Protein AF-A0A094F5Z7-F1 (afdb_monomer)

pLDDT: mean 95.26, std 5.37, range [58.94, 98.44]

Structure (mmCIF, N/CA/C/O backbone):
data_AF-A0A094F5Z7-F1
#
_entry.id   AF-A0A094F5Z7-F1
#
loop_
_atom_site.group_PDB
_atom_site.id
_atom_site.type_symbol
_atom_site.label_atom_id
_atom_site.label_alt_id
_atom_site.label_comp_id
_atom_site.label_asym_id
_atom_site.label_entity_id
_atom_site.label_seq_id
_atom_site.pdbx_PDB_ins_code
_atom_site.Cartn_x
_atom_site.Cartn_y
_atom_site.Cartn_z
_atom_site.occupancy
_atom_site.B_iso_or_equiv
_atom_site.auth_seq_id
_atom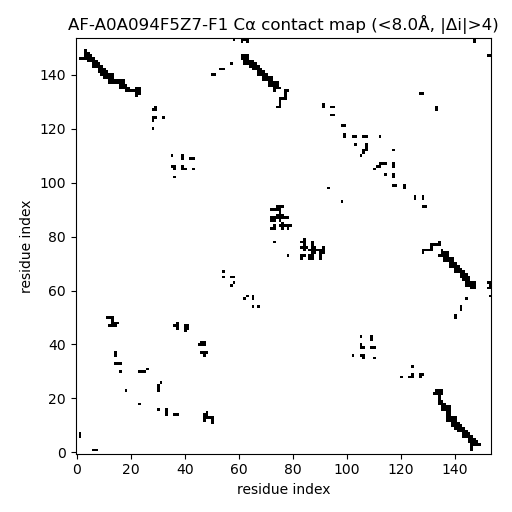_site.auth_comp_id
_atom_site.auth_asym_id
_atom_site.auth_atom_id
_atom_site.pdbx_PDB_model_num
ATOM 1 N N . HIS A 1 1 ? 21.132 -8.063 -14.044 1.00 79.44 1 HIS A N 1
ATOM 2 C CA . HIS A 1 1 ? 20.755 -7.346 -15.283 1.00 79.44 1 HIS A CA 1
ATOM 3 C C . HIS A 1 1 ? 19.938 -8.262 -16.189 1.00 79.44 1 HIS A C 1
ATOM 5 O O . HIS A 1 1 ? 20.247 -9.445 -16.261 1.00 79.44 1 HIS A O 1
ATOM 11 N N . VAL A 1 2 ? 18.910 -7.729 -16.853 1.00 91.62 2 VAL A N 1
ATOM 12 C CA . VAL A 1 2 ? 18.004 -8.458 -17.769 1.00 91.62 2 VAL A CA 1
ATOM 13 C C . VAL A 1 2 ? 18.627 -8.491 -19.164 1.00 91.62 2 VAL A C 1
ATOM 15 O O . VAL A 1 2 ? 19.215 -7.492 -19.575 1.00 91.62 2 VAL A O 1
ATOM 18 N N . LYS A 1 3 ? 18.552 -9.606 -19.895 1.00 94.38 3 LYS A N 1
ATOM 19 C CA . LYS A 1 3 ? 19.070 -9.697 -21.278 1.00 94.38 3 LYS A CA 1
ATOM 20 C C . LYS A 1 3 ? 18.134 -8.968 -22.266 1.00 94.38 3 LYS A C 1
ATOM 22 O O . LYS A 1 3 ? 16.965 -8.803 -21.930 1.00 94.38 3 LYS A O 1
ATOM 27 N N . PRO A 1 4 ? 18.611 -8.509 -23.440 1.00 95.12 4 PRO A N 1
ATOM 28 C CA . PRO A 1 4 ? 17.729 -8.009 -24.505 1.00 95.12 4 PRO A CA 1
ATOM 29 C C . PRO A 1 4 ? 16.589 -8.995 -24.803 1.00 95.12 4 PRO A C 1
ATOM 31 O O . PRO A 1 4 ? 16.808 -10.205 -24.732 1.00 95.12 4 PRO A O 1
ATOM 34 N N . GLY A 1 5 ? 15.380 -8.487 -25.041 1.00 95.38 5 GLY A N 1
ATOM 35 C CA . GLY A 1 5 ? 14.155 -9.286 -25.196 1.00 95.38 5 GLY A CA 1
ATOM 36 C C . GLY A 1 5 ? 13.601 -9.899 -23.897 1.00 95.38 5 GLY A C 1
ATOM 37 O O . GLY A 1 5 ? 12.512 -10.467 -23.897 1.00 95.38 5 GLY A O 1
ATOM 38 N N . GLY A 1 6 ? 14.319 -9.796 -22.773 1.00 96.44 6 GLY A N 1
ATOM 39 C CA . GLY A 1 6 ? 13.905 -10.360 -21.488 1.00 96.44 6 GLY A CA 1
ATOM 40 C C . GLY A 1 6 ? 12.857 -9.515 -20.763 1.00 96.44 6 GLY A C 1
ATOM 41 O O . GLY A 1 6 ? 12.875 -8.288 -20.844 1.00 96.44 6 GLY A O 1
ATOM 42 N N . TRP A 1 7 ? 11.985 -10.177 -20.002 1.00 97.25 7 TRP A N 1
ATOM 43 C CA . TRP A 1 7 ? 10.912 -9.547 -19.231 1.00 97.25 7 TRP A CA 1
ATOM 44 C C . TRP A 1 7 ? 11.276 -9.360 -17.761 1.00 97.25 7 TRP A C 1
ATOM 46 O O . TRP A 1 7 ? 12.041 -10.138 -17.186 1.00 97.25 7 TRP A O 1
ATOM 56 N N . VAL A 1 8 ? 10.678 -8.345 -17.149 1.00 97.31 8 VAL A N 1
ATOM 57 C CA . VAL A 1 8 ? 10.646 -8.157 -15.700 1.00 97.31 8 VAL A CA 1
ATOM 58 C C . VAL A 1 8 ? 9.237 -7.858 -15.232 1.00 97.31 8 VAL A C 1
ATOM 60 O O . VAL A 1 8 ? 8.444 -7.257 -15.956 1.00 97.31 8 VAL A O 1
ATOM 63 N N . GLU A 1 9 ? 8.969 -8.246 -13.992 1.00 97.38 9 GLU A N 1
ATOM 64 C CA . GLU A 1 9 ? 7.740 -7.933 -13.286 1.00 97.38 9 GLU A CA 1
ATOM 65 C C . GLU A 1 9 ? 8.076 -7.418 -11.891 1.00 97.38 9 GLU A C 1
ATOM 67 O O . GLU A 1 9 ? 8.869 -8.028 -11.171 1.00 97.38 9 GLU A O 1
ATOM 72 N N . PHE A 1 10 ? 7.527 -6.257 -11.544 1.00 97.12 10 PHE A N 1
ATOM 73 C CA . PHE A 1 10 ? 7.677 -5.637 -10.233 1.00 97.12 10 PHE A CA 1
ATOM 74 C C . PHE A 1 10 ? 6.282 -5.500 -9.626 1.00 97.12 10 PHE A C 1
ATOM 76 O O . PHE A 1 10 ? 5.333 -5.098 -10.303 1.00 97.12 10 PHE A O 1
ATOM 83 N N . GLN A 1 11 ? 6.165 -5.847 -8.347 1.00 97.56 11 GLN A N 1
ATOM 84 C CA . GLN A 1 11 ? 4.911 -5.844 -7.605 1.00 97.56 11 GLN A CA 1
ATOM 85 C C . GLN A 1 11 ? 5.096 -5.104 -6.286 1.00 97.56 11 GLN A C 1
ATOM 87 O O . GLN A 1 11 ? 6.098 -5.315 -5.601 1.00 97.56 11 GLN A O 1
ATOM 92 N N . GLY A 1 12 ? 4.162 -4.227 -5.928 1.00 95.56 12 GLY A N 1
ATOM 93 C CA . GLY A 1 12 ? 4.303 -3.401 -4.733 1.00 95.56 12 GLY A CA 1
ATOM 94 C C . GLY A 1 12 ? 2.983 -2.824 -4.261 1.00 95.56 12 GLY A C 1
ATOM 95 O O . GLY A 1 12 ? 2.197 -2.308 -5.052 1.00 95.56 12 GLY A O 1
ATOM 96 N N . ILE A 1 13 ? 2.750 -2.910 -2.957 1.00 94.62 13 ILE A N 1
ATOM 97 C CA . ILE A 1 13 ? 1.655 -2.216 -2.282 1.00 94.62 13 ILE A CA 1
ATOM 98 C C . ILE A 1 13 ? 2.185 -0.841 -1.892 1.00 94.62 13 ILE A C 1
ATOM 100 O O . ILE A 1 13 ? 3.263 -0.752 -1.303 1.00 94.62 13 ILE A O 1
ATOM 104 N N . THR A 1 14 ? 1.447 0.221 -2.203 1.00 92.00 14 THR A N 1
ATOM 105 C CA . THR A 1 14 ? 1.732 1.516 -1.579 1.00 92.00 14 THR A CA 1
ATOM 106 C C . THR A 1 14 ? 0.909 1.634 -0.309 1.00 92.00 14 THR A C 1
ATOM 108 O O . THR A 1 14 ? -0.224 1.161 -0.244 1.00 92.00 14 THR A O 1
ATOM 111 N N . ALA A 1 15 ? 1.450 2.311 0.700 1.00 87.44 15 ALA A N 1
ATOM 112 C CA . ALA A 1 15 ? 0.681 2.601 1.902 1.00 87.44 15 ALA A CA 1
ATOM 113 C C . ALA A 1 15 ? -0.456 3.609 1.651 1.00 87.44 15 ALA A C 1
ATOM 115 O O . ALA A 1 15 ? -1.171 3.911 2.590 1.00 87.44 15 ALA A O 1
ATOM 116 N N . LEU A 1 16 ? -0.648 4.140 0.431 1.00 91.06 16 LEU A N 1
ATOM 117 C CA . LEU A 1 16 ? -1.673 5.150 0.160 1.00 91.06 16 LEU A CA 1
ATOM 118 C C . LEU A 1 16 ? -3.072 4.597 0.424 1.00 91.06 16 LEU A C 1
ATOM 120 O O . LEU A 1 16 ? -3.591 3.771 -0.326 1.00 91.06 16 LEU A O 1
ATOM 12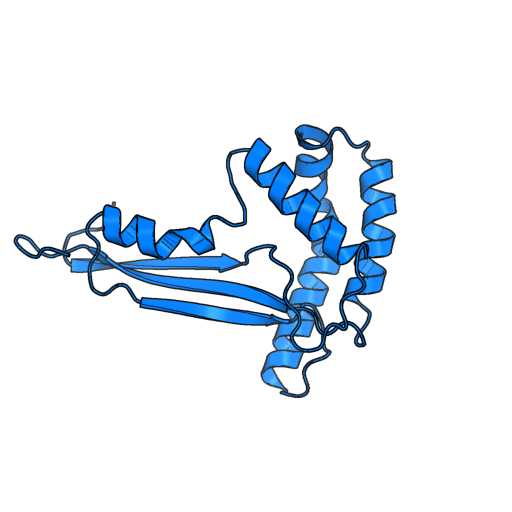4 N N . LEU A 1 17 ? -3.687 5.092 1.490 1.00 93.62 17 LEU A N 1
ATOM 125 C CA . LEU A 1 17 ? -5.001 4.667 1.924 1.00 93.62 17 LEU A CA 1
ATOM 126 C C . LEU A 1 17 ? -6.074 5.179 0.958 1.00 93.62 17 LEU A C 1
ATOM 128 O O . LEU A 1 17 ? -6.255 6.384 0.790 1.00 93.62 17 LEU A O 1
ATOM 132 N N . GLY A 1 18 ? -6.781 4.253 0.318 1.00 94.06 18 GLY A N 1
ATOM 133 C CA . GLY A 1 18 ? -7.915 4.531 -0.554 1.00 94.06 18 GLY A CA 1
ATOM 134 C C . GLY A 1 18 ? -9.241 4.140 0.092 1.00 94.06 18 GLY A C 1
ATOM 135 O O . GLY A 1 18 ? -9.311 3.199 0.881 1.00 94.06 18 GLY A O 1
ATOM 136 N N . SER A 1 19 ? -10.308 4.848 -0.270 1.00 95.56 19 SER A N 1
ATOM 137 C CA . SER A 1 19 ? -11.697 4.518 0.062 1.00 95.56 19 SER A CA 1
ATOM 138 C C . SER A 1 19 ? -12.607 5.078 -1.028 1.00 95.56 19 SER A C 1
ATOM 140 O O . SER A 1 19 ? -12.359 6.172 -1.533 1.00 95.56 19 SER A O 1
ATOM 142 N N . ASP A 1 20 ? -13.639 4.326 -1.414 1.00 95.81 20 ASP A N 1
ATOM 143 C CA . ASP A 1 20 ? -14.569 4.738 -2.479 1.00 95.81 20 ASP A CA 1
ATOM 144 C C . ASP A 1 20 ? -15.834 5.430 -1.943 1.00 95.81 20 ASP A C 1
ATOM 146 O O . ASP A 1 20 ? -16.620 5.969 -2.720 1.00 95.81 20 ASP A O 1
ATOM 150 N N . ASP A 1 21 ? -16.049 5.414 -0.626 1.00 95.62 21 ASP A N 1
ATOM 151 C CA . ASP A 1 21 ? -17.281 5.887 0.013 1.00 95.62 21 ASP A CA 1
ATOM 152 C C . ASP A 1 21 ? -17.054 6.715 1.287 1.00 95.62 21 ASP A C 1
ATOM 154 O O . ASP A 1 21 ? -17.992 6.961 2.045 1.00 95.62 21 ASP A O 1
ATOM 158 N N . ASN A 1 22 ? -15.829 7.215 1.487 1.00 91.62 22 ASN A N 1
ATOM 159 C CA . ASN A 1 22 ? -15.445 8.102 2.594 1.00 91.62 22 ASN A CA 1
ATOM 160 C C . ASN A 1 22 ? -15.712 7.518 3.992 1.00 91.62 22 ASN A C 1
ATOM 162 O O . ASN A 1 22 ? -15.942 8.256 4.949 1.00 91.62 22 ASN A O 1
ATOM 166 N N . THR A 1 23 ? -15.671 6.195 4.117 1.00 96.62 23 THR A N 1
ATOM 167 C CA . THR A 1 23 ? -15.820 5.489 5.397 1.00 96.62 23 THR A CA 1
ATOM 168 C C . THR A 1 23 ? -14.569 5.550 6.273 1.00 96.62 23 THR A C 1
ATOM 170 O O . THR A 1 23 ? -14.642 5.266 7.465 1.00 96.62 23 THR A O 1
ATOM 173 N N . VAL A 1 24 ? -13.424 5.940 5.706 1.00 95.69 24 VAL A N 1
ATOM 174 C CA . VAL A 1 24 ? -12.187 6.185 6.456 1.00 95.69 24 VAL A CA 1
ATOM 175 C C . VAL A 1 24 ? -12.328 7.476 7.272 1.00 95.69 24 VAL A C 1
ATOM 177 O O . VAL A 1 24 ? -12.522 8.544 6.680 1.00 95.69 24 VAL A O 1
ATOM 180 N N . PRO A 1 25 ? -12.217 7.420 8.613 1.00 93.56 25 PRO A N 1
ATOM 181 C CA . PRO A 1 25 ? -12.271 8.615 9.443 1.00 93.56 25 PRO A CA 1
ATOM 182 C C . PRO A 1 25 ? -11.084 9.536 9.157 1.00 93.56 25 PRO A C 1
ATOM 184 O O . PRO A 1 25 ? -9.935 9.103 9.218 1.00 93.56 25 PRO A O 1
ATOM 187 N N . LYS A 1 26 ? -11.360 10.821 8.911 1.00 93.75 26 LYS A N 1
ATOM 188 C CA . LYS A 1 26 ? -10.307 11.836 8.782 1.00 93.75 26 LYS A CA 1
ATOM 189 C C . LYS A 1 26 ? -9.552 11.998 10.098 1.00 93.75 26 LYS A C 1
ATOM 191 O O . LYS A 1 26 ? -10.176 12.179 11.144 1.00 93.75 26 LYS A O 1
ATOM 196 N N . GLY A 1 27 ? -8.228 11.970 10.040 1.00 93.81 27 GLY A N 1
ATOM 197 C CA . GLY A 1 27 ? -7.352 11.941 11.206 1.00 93.81 27 GLY A CA 1
ATOM 198 C C . GLY A 1 27 ? -7.444 10.636 12.001 1.00 93.81 27 GLY A C 1
ATOM 199 O O . GLY A 1 27 ? -6.973 10.598 13.138 1.00 93.81 27 GLY A O 1
ATOM 200 N N . GLY A 1 28 ? -8.055 9.584 11.446 1.00 96.25 28 GLY A N 1
ATOM 201 C CA . GLY A 1 28 ? -8.114 8.259 12.061 1.00 96.25 28 GLY A CA 1
ATOM 202 C C . GLY A 1 28 ? -6.726 7.639 12.228 1.00 96.25 28 GLY A C 1
ATOM 203 O O . GLY A 1 28 ? -5.748 8.059 11.602 1.00 96.25 28 GLY A O 1
ATOM 204 N N . ALA A 1 29 ? -6.624 6.618 13.074 1.00 97.19 29 ALA A N 1
ATOM 205 C CA . ALA A 1 29 ? -5.357 5.946 13.346 1.00 97.19 29 ALA A CA 1
ATOM 206 C C . ALA A 1 29 ? -4.759 5.304 12.082 1.00 97.19 29 ALA A C 1
ATOM 208 O O . ALA A 1 29 ? -3.542 5.301 11.915 1.00 97.19 29 ALA A O 1
ATOM 209 N N . LEU A 1 30 ? -5.590 4.790 11.177 1.00 95.75 30 LEU A N 1
ATOM 210 C CA . LEU A 1 30 ? -5.166 4.164 9.928 1.00 95.75 30 LEU A CA 1
ATOM 211 C C . LEU A 1 30 ? -4.654 5.179 8.891 1.00 95.75 30 LEU A C 1
ATOM 213 O O . LEU A 1 30 ? -3.700 4.890 8.162 1.00 95.75 30 LEU A O 1
ATOM 217 N N . GLU A 1 31 ? -5.252 6.372 8.840 1.00 95.81 31 GLU A N 1
ATOM 218 C CA . GLU A 1 31 ? -4.756 7.477 8.011 1.00 95.81 31 GLU A CA 1
ATOM 219 C C . GLU A 1 31 ? -3.395 7.951 8.535 1.00 95.81 31 GLU A C 1
ATOM 221 O O . GLU A 1 31 ? -2.415 7.947 7.791 1.00 95.81 31 GLU A O 1
ATOM 226 N N . GLN A 1 32 ? -3.282 8.200 9.843 1.00 96.81 32 GLN A N 1
ATOM 227 C CA . GLN A 1 32 ? -2.004 8.543 10.477 1.00 96.81 32 GLN A CA 1
ATOM 228 C C . GLN A 1 32 ? -0.945 7.446 10.279 1.00 96.81 32 GLN A C 1
ATOM 230 O O . GLN A 1 32 ? 0.231 7.735 10.071 1.00 96.81 32 GLN A O 1
ATOM 235 N N . PHE A 1 33 ? -1.340 6.170 10.322 1.00 96.06 33 PHE A N 1
ATOM 236 C CA . PHE A 1 33 ? -0.431 5.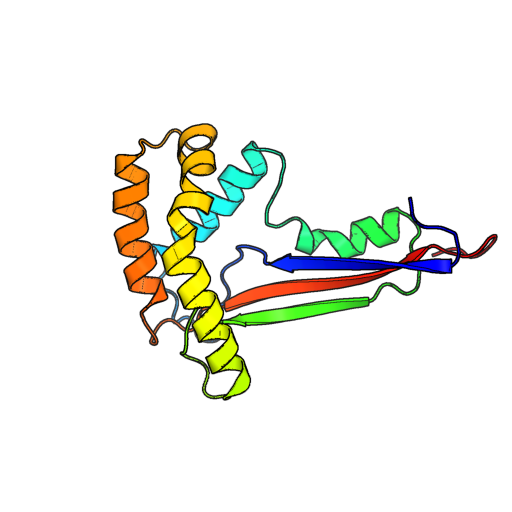039 10.109 1.00 96.06 33 PHE A CA 1
ATOM 237 C C . PHE A 1 33 ? 0.180 5.086 8.707 1.00 96.06 33 PHE A C 1
ATOM 239 O O . PHE A 1 33 ? 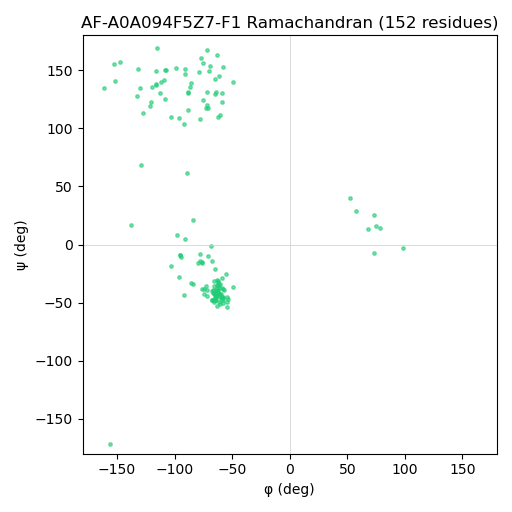1.392 4.937 8.548 1.00 96.06 33 PHE A O 1
ATOM 246 N N . THR A 1 34 ? -0.653 5.363 7.707 1.00 94.81 34 THR A N 1
ATOM 247 C CA . THR A 1 34 ? -0.243 5.556 6.315 1.00 94.81 34 THR A CA 1
ATOM 248 C C . THR A 1 34 ? 0.705 6.743 6.160 1.00 94.81 34 THR A C 1
ATOM 250 O O . THR A 1 34 ? 1.770 6.610 5.554 1.00 94.81 34 THR A O 1
ATOM 253 N N . GLU A 1 35 ? 0.352 7.897 6.724 1.00 95.75 35 GLU A N 1
ATOM 254 C CA . GLU A 1 35 ? 1.169 9.111 6.652 1.00 95.75 35 GLU A CA 1
ATOM 255 C C . GLU A 1 35 ? 2.549 8.895 7.281 1.00 95.75 35 GLU A C 1
ATOM 257 O O . GLU A 1 35 ? 3.577 9.183 6.659 1.00 95.75 35 GLU A O 1
ATOM 262 N N . ASN A 1 36 ? 2.583 8.297 8.472 1.00 96.62 36 ASN A N 1
ATOM 263 C CA . ASN A 1 36 ? 3.817 7.983 9.184 1.00 96.62 36 ASN A CA 1
ATOM 264 C C . ASN A 1 36 ? 4.690 6.991 8.405 1.00 96.62 36 ASN A C 1
ATOM 266 O O . ASN A 1 36 ? 5.911 7.166 8.344 1.00 96.62 36 ASN A O 1
ATOM 270 N N . LEU A 1 37 ? 4.102 5.980 7.756 1.00 95.88 37 LEU A N 1
ATOM 271 C CA . LEU A 1 37 ? 4.842 5.068 6.876 1.00 95.88 37 LEU A CA 1
ATOM 272 C C . LEU A 1 37 ? 5.442 5.791 5.665 1.00 95.88 37 LEU A C 1
ATOM 274 O O . LEU A 1 37 ? 6.603 5.561 5.324 1.00 95.88 37 LEU A O 1
ATOM 278 N N . ILE A 1 38 ? 4.699 6.691 5.023 1.00 95.31 38 ILE A N 1
ATOM 279 C CA . ILE A 1 38 ? 5.195 7.444 3.861 1.00 95.31 38 ILE A CA 1
ATOM 280 C C . ILE A 1 38 ? 6.351 8.360 4.270 1.00 95.31 38 ILE A C 1
ATOM 282 O O . ILE A 1 38 ? 7.402 8.349 3.627 1.00 95.31 38 ILE A O 1
ATOM 286 N N . VAL A 1 39 ? 6.199 9.112 5.360 1.00 96.12 39 VAL A N 1
ATOM 287 C CA . VAL A 1 39 ? 7.253 10.005 5.865 1.00 96.12 39 VAL A CA 1
ATOM 288 C C . VAL A 1 39 ? 8.491 9.210 6.281 1.00 96.12 39 VAL A C 1
ATOM 290 O O . VAL A 1 39 ? 9.591 9.484 5.795 1.00 96.12 39 VAL A O 1
ATOM 293 N N . SER A 1 40 ? 8.329 8.191 7.127 1.00 96.19 40 SER A N 1
ATOM 294 C CA . SER A 1 40 ? 9.463 7.415 7.642 1.00 96.19 40 SER A CA 1
ATOM 295 C C . SER A 1 40 ? 10.188 6.631 6.545 1.00 96.19 40 SER A C 1
ATOM 297 O O . SER A 1 40 ? 11.419 6.621 6.516 1.00 96.19 40 SER A O 1
ATOM 299 N N . SER A 1 41 ? 9.463 6.045 5.588 1.00 95.19 41 SER A N 1
ATOM 300 C CA . SER A 1 41 ? 10.069 5.310 4.469 1.00 95.19 41 SER A CA 1
ATOM 301 C C . SER A 1 41 ? 10.925 6.210 3.570 1.00 95.19 41 SER A C 1
ATOM 303 O O . SER A 1 41 ? 12.016 5.812 3.153 1.00 95.19 41 SER A O 1
ATOM 305 N N . ARG A 1 42 ? 10.501 7.462 3.340 1.00 95.44 42 ARG A N 1
ATOM 306 C CA . ARG A 1 42 ? 11.295 8.462 2.607 1.00 95.44 42 ARG A CA 1
ATOM 307 C C . ARG A 1 42 ? 12.561 8.856 3.361 1.00 95.44 42 ARG A C 1
ATOM 309 O O . ARG A 1 42 ? 13.619 8.940 2.745 1.00 95.44 42 ARG A O 1
ATOM 316 N N . MET A 1 43 ? 12.480 9.046 4.678 1.00 95.88 43 MET A N 1
ATOM 317 C CA . MET A 1 43 ? 13.654 9.345 5.513 1.00 95.88 43 MET A CA 1
ATOM 318 C C . MET A 1 43 ? 14.672 8.197 5.521 1.00 95.88 43 MET A C 1
ATOM 320 O O . MET A 1 43 ? 15.873 8.438 5.598 1.00 95.88 43 MET A O 1
ATOM 324 N N . PHE A 1 44 ? 14.202 6.955 5.385 1.00 92.38 44 PHE A N 1
ATOM 325 C CA . PHE A 1 44 ? 15.050 5.770 5.234 1.00 92.38 44 PHE A CA 1
ATOM 326 C C . PHE A 1 44 ? 15.639 5.589 3.826 1.00 92.38 44 PHE A C 1
ATOM 328 O O . PHE A 1 44 ? 16.485 4.717 3.632 1.00 92.38 44 PHE A O 1
ATOM 335 N N . GLY A 1 45 ? 15.220 6.397 2.847 1.00 93.50 45 GLY A N 1
ATOM 336 C CA . GLY A 1 45 ? 15.669 6.288 1.458 1.00 93.50 45 GLY A CA 1
ATOM 337 C C . GLY A 1 45 ? 15.001 5.161 0.666 1.00 93.50 45 GLY A C 1
ATOM 338 O O . GLY A 1 45 ? 15.472 4.829 -0.419 1.00 93.50 45 GLY A O 1
ATOM 339 N N . THR A 1 46 ? 13.906 4.588 1.173 1.00 92.38 46 THR A N 1
ATOM 340 C CA . THR A 1 46 ? 13.127 3.536 0.498 1.00 92.38 46 THR A CA 1
ATOM 341 C C . THR A 1 46 ? 11.640 3.905 0.472 1.00 92.38 46 THR A C 1
ATOM 343 O O . THR A 1 46 ? 10.859 3.290 1.202 1.00 92.38 46 THR A O 1
ATOM 346 N N . PRO A 1 47 ? 11.226 4.933 -0.292 1.00 94.88 47 PRO A N 1
ATOM 347 C CA . PRO A 1 47 ? 9.852 5.424 -0.260 1.00 94.88 47 PRO A CA 1
ATOM 348 C C . PRO A 1 47 ? 8.846 4.329 -0.633 1.00 94.88 47 PRO A C 1
ATOM 350 O O . PRO A 1 47 ? 8.894 3.757 -1.722 1.00 94.88 47 PRO A O 1
ATOM 353 N N . ILE A 1 48 ? 7.892 4.057 0.257 1.00 94.38 48 ILE A N 1
ATOM 354 C CA . ILE A 1 48 ? 6.873 3.015 0.041 1.00 94.38 48 ILE A CA 1
ATOM 355 C C . ILE A 1 48 ? 5.896 3.360 -1.099 1.00 94.38 48 ILE A C 1
ATOM 357 O O . ILE A 1 48 ? 5.161 2.511 -1.596 1.00 94.38 48 ILE A O 1
ATOM 361 N N . ASP A 1 49 ? 5.889 4.619 -1.529 1.00 94.81 49 ASP A N 1
ATOM 362 C CA . ASP A 1 49 ? 5.085 5.160 -2.619 1.00 94.81 49 ASP A CA 1
ATOM 363 C C . ASP A 1 49 ? 5.852 5.255 -3.956 1.00 94.81 49 ASP A C 1
ATOM 365 O O . ASP A 1 49 ? 5.331 5.778 -4.943 1.00 94.81 49 ASP A O 1
ATOM 369 N N . ASP A 1 50 ? 7.065 4.695 -4.034 1.00 95.94 50 ASP A N 1
ATOM 370 C CA . ASP A 1 50 ? 7.808 4.488 -5.286 1.00 95.94 50 ASP A CA 1
ATOM 371 C C . ASP A 1 50 ? 6.994 3.812 -6.409 1.00 95.94 50 ASP A C 1
ATOM 373 O O . ASP A 1 50 ? 7.161 4.230 -7.561 1.00 95.94 50 ASP A O 1
ATOM 377 N N . PRO A 1 51 ? 6.083 2.842 -6.148 1.00 97.12 51 PRO A N 1
ATOM 378 C CA . PRO A 1 51 ? 5.310 2.201 -7.213 1.00 97.12 51 PRO A CA 1
ATOM 379 C C . PRO A 1 51 ? 4.514 3.148 -8.116 1.00 97.12 51 PRO A C 1
ATOM 381 O O . PRO A 1 51 ? 4.312 2.857 -9.2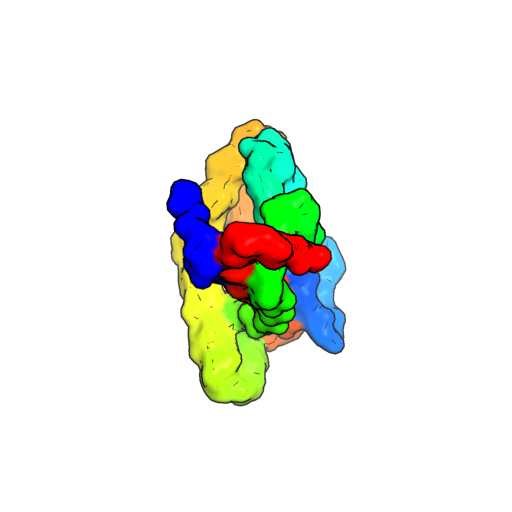95 1.00 97.12 51 PRO A O 1
ATOM 384 N N . ILE A 1 52 ? 4.148 4.328 -7.611 1.00 96.44 52 ILE A N 1
ATOM 385 C CA . ILE A 1 52 ? 3.467 5.383 -8.377 1.00 96.44 52 ILE A CA 1
ATOM 386 C C . ILE A 1 52 ? 4.338 5.880 -9.539 1.00 96.44 52 ILE A C 1
ATOM 388 O O . ILE A 1 52 ? 3.825 6.270 -10.586 1.00 96.44 52 ILE A O 1
ATOM 392 N N . ARG A 1 53 ? 5.664 5.853 -9.366 1.00 96.69 53 ARG A N 1
ATOM 393 C CA . ARG A 1 53 ? 6.657 6.357 -10.325 1.00 96.69 53 ARG A CA 1
ATOM 394 C C . ARG A 1 53 ? 7.216 5.277 -11.243 1.00 96.69 53 ARG A C 1
ATOM 396 O O . ARG A 1 53 ? 7.900 5.612 -12.207 1.00 96.69 53 ARG A O 1
ATOM 403 N N . TRP A 1 54 ? 6.914 4.000 -10.991 1.00 97.31 54 TRP A N 1
ATOM 404 C CA . TRP A 1 54 ? 7.504 2.886 -11.735 1.00 97.31 54 TRP A CA 1
ATOM 405 C C . TRP A 1 54 ? 7.341 3.026 -13.241 1.00 97.31 54 TRP A C 1
ATOM 407 O O . TRP A 1 54 ? 8.327 2.897 -13.953 1.00 97.31 54 TRP A O 1
ATOM 417 N N . LYS A 1 55 ? 6.145 3.352 -13.741 1.00 97.19 55 LYS A N 1
ATOM 418 C CA . LYS A 1 55 ? 5.940 3.467 -15.191 1.00 97.19 55 LYS A CA 1
ATOM 419 C C . LYS A 1 55 ? 6.934 4.441 -15.838 1.00 97.19 55 LYS A C 1
ATOM 421 O O . LYS A 1 55 ? 7.634 4.047 -16.765 1.00 97.19 55 LYS A O 1
ATOM 426 N N . GLY A 1 56 ? 7.065 5.644 -15.274 1.00 97.81 56 GLY A N 1
ATOM 427 C CA . GLY A 1 56 ? 8.014 6.648 -15.758 1.00 97.81 56 GLY A CA 1
ATOM 428 C C . GLY A 1 56 ? 9.462 6.168 -15.670 1.00 97.81 56 GLY A C 1
ATOM 429 O O . GLY A 1 56 ? 10.214 6.290 -16.626 1.00 97.81 56 GLY A O 1
ATOM 430 N N . TRP A 1 57 ? 9.851 5.513 -14.574 1.00 97.25 57 TRP A N 1
ATOM 431 C CA . TRP A 1 57 ? 11.209 4.977 -14.435 1.00 97.25 57 TRP A CA 1
ATOM 432 C C . TRP A 1 57 ? 11.566 3.906 -15.460 1.00 97.25 57 TRP A C 1
ATOM 434 O O . TRP A 1 57 ? 12.733 3.807 -15.848 1.00 97.25 57 TRP A O 1
ATOM 444 N N . PHE A 1 58 ? 10.596 3.081 -15.849 1.00 96.69 58 PHE A N 1
ATOM 445 C CA . PHE A 1 58 ? 10.765 2.064 -16.878 1.00 96.69 58 PHE A CA 1
ATOM 446 C C . PHE A 1 58 ? 10.873 2.695 -18.271 1.00 96.69 58 PHE A C 1
ATOM 448 O O . PHE A 1 58 ? 11.786 2.333 -19.015 1.00 96.69 58 PHE A O 1
ATOM 455 N N . GLU A 1 59 ? 10.018 3.674 -18.579 1.00 96.56 59 GLU A N 1
ATOM 456 C CA . GLU A 1 59 ? 10.067 4.469 -19.817 1.00 96.56 59 GLU A CA 1
ATOM 457 C C . GLU A 1 59 ? 11.426 5.184 -19.953 1.00 96.56 59 GLU A C 1
ATOM 459 O O . GLU A 1 59 ? 12.133 5.005 -20.942 1.00 96.56 59 GLU A O 1
ATOM 464 N N . GLU A 1 60 ? 11.868 5.894 -18.910 1.00 96.81 60 GLU A N 1
ATOM 465 C CA . GLU A 1 60 ? 13.164 6.595 -18.854 1.00 96.81 60 GLU A CA 1
ATOM 466 C C . GLU A 1 60 ? 14.373 5.669 -19.058 1.00 96.81 60 GLU A C 1
ATOM 468 O O . GLU A 1 60 ? 15.429 6.098 -19.523 1.00 96.81 60 GLU A O 1
ATOM 473 N N . ARG A 1 61 ? 14.242 4.392 -18.686 1.00 94.25 61 ARG A N 1
ATOM 474 C CA . ARG A 1 61 ? 15.299 3.376 -18.825 1.00 94.25 61 ARG A CA 1
ATOM 475 C C . ARG A 1 61 ? 15.227 2.622 -20.153 1.00 94.25 61 ARG A C 1
ATOM 477 O O . ARG A 1 61 ? 16.015 1.696 -20.356 1.00 94.25 61 ARG A O 1
ATOM 484 N N . GLY A 1 62 ? 14.315 3.014 -21.040 1.00 95.25 62 GLY A N 1
ATOM 485 C CA . GLY A 1 62 ? 14.164 2.455 -22.376 1.00 95.25 62 GLY A CA 1
ATOM 486 C C . GLY A 1 62 ? 13.553 1.058 -22.394 1.00 95.25 62 GLY A C 1
ATOM 487 O O . GLY A 1 62 ? 13.835 0.299 -23.315 1.00 95.25 62 GLY A O 1
ATOM 488 N N . PHE A 1 63 ? 12.772 0.676 -21.379 1.00 96.44 63 PHE A N 1
ATOM 489 C CA . PHE A 1 63 ? 11.968 -0.543 -21.473 1.00 96.44 63 PHE A CA 1
ATOM 490 C C . PHE A 1 63 ? 10.820 -0.352 -22.473 1.00 96.44 63 PHE A C 1
ATOM 492 O O . PHE A 1 63 ? 10.286 0.743 -22.619 1.00 96.44 63 PHE A O 1
ATOM 499 N N . VAL A 1 64 ? 10.426 -1.445 -23.121 1.00 96.31 64 VAL A N 1
ATOM 500 C CA . VAL A 1 64 ? 9.323 -1.521 -24.089 1.00 96.31 64 VAL A CA 1
ATOM 501 C C . VAL A 1 64 ? 8.211 -2.426 -23.555 1.00 96.31 64 VAL A C 1
ATOM 503 O O . VAL A 1 64 ? 8.387 -3.110 -22.541 1.00 96.31 64 VAL A O 1
ATOM 506 N N . ASP A 1 65 ? 7.053 -2.419 -24.220 1.00 96.62 65 ASP A N 1
ATOM 507 C CA . ASP A 1 65 ? 5.870 -3.212 -23.847 1.00 96.62 65 ASP A CA 1
ATOM 508 C C . ASP A 1 65 ? 5.452 -3.030 -22.374 1.00 96.62 65 ASP A C 1
ATOM 510 O O . ASP A 1 65 ? 5.098 -3.979 -21.669 1.00 96.62 65 ASP A O 1
ATOM 514 N N . ILE A 1 66 ? 5.533 -1.788 -21.885 1.00 97.94 66 ILE A N 1
ATOM 515 C CA . ILE A 1 66 ? 5.265 -1.457 -20.486 1.00 97.94 66 ILE A CA 1
ATOM 516 C C . ILE A 1 66 ? 3.761 -1.536 -20.219 1.00 97.94 66 ILE A C 1
ATOM 518 O O . ILE A 1 66 ? 2.971 -0.744 -20.735 1.00 97.94 66 ILE A O 1
ATOM 522 N N . ASN A 1 67 ? 3.370 -2.444 -19.331 1.00 98.19 67 ASN A N 1
ATOM 523 C CA . ASN A 1 67 ? 2.004 -2.572 -18.845 1.00 98.19 67 ASN A CA 1
ATOM 524 C C . ASN A 1 67 ? 1.985 -2.413 -17.321 1.00 98.19 67 ASN A C 1
ATOM 526 O O . ASN A 1 67 ? 2.575 -3.216 -16.600 1.00 98.19 67 ASN A O 1
ATOM 530 N N . LEU A 1 68 ? 1.271 -1.394 -16.839 1.00 98.19 68 LEU A N 1
ATOM 531 C CA . LEU A 1 68 ? 1.023 -1.161 -15.420 1.00 98.19 68 LEU A CA 1
ATOM 532 C C . LEU A 1 68 ? -0.439 -1.477 -15.094 1.00 98.19 68 LEU A C 1
ATOM 534 O O . LEU A 1 68 ? -1.353 -0.902 -15.682 1.00 98.19 68 LEU A O 1
ATOM 538 N N . LYS A 1 69 ? -0.652 -2.353 -14.114 1.00 98.12 69 LYS A N 1
ATOM 539 C CA . LYS A 1 69 ? -1.962 -2.658 -13.534 1.00 98.12 69 LYS A CA 1
ATOM 540 C C . LYS A 1 69 ? -1.970 -2.253 -12.068 1.00 98.12 69 LYS A C 1
ATOM 542 O O . LYS A 1 69 ? -1.006 -2.503 -11.352 1.00 98.12 69 LYS A O 1
ATOM 547 N N . ILE A 1 70 ? -3.066 -1.644 -11.631 1.00 97.56 70 ILE A N 1
ATOM 548 C CA . ILE A 1 70 ? -3.276 -1.254 -10.237 1.00 97.56 70 ILE A CA 1
ATOM 549 C C . ILE A 1 70 ? -4.529 -1.969 -9.745 1.00 97.56 70 ILE A C 1
ATOM 551 O O . ILE A 1 70 ? -5.603 -1.829 -10.331 1.00 97.56 70 ILE A O 1
ATOM 555 N N . PHE A 1 71 ? -4.386 -2.744 -8.679 1.00 96.75 71 PHE A N 1
ATOM 556 C CA . PHE A 1 71 ? -5.471 -3.471 -8.033 1.00 96.75 71 PHE A CA 1
ATOM 557 C C . PHE A 1 71 ? -5.798 -2.827 -6.689 1.00 96.75 71 PHE A C 1
ATOM 559 O O . PHE A 1 71 ? -4.918 -2.286 -6.028 1.00 96.75 71 PHE A O 1
ATOM 566 N N . LYS A 1 72 ? -7.056 -2.910 -6.255 1.00 96.88 72 LYS A N 1
ATOM 567 C CA . LYS A 1 72 ? -7.448 -2.517 -4.898 1.00 96.88 72 LYS A CA 1
ATOM 568 C C . LYS A 1 72 ? -7.298 -3.724 -3.983 1.00 96.88 72 LYS A C 1
ATOM 570 O O . LYS A 1 72 ? -8.011 -4.703 -4.180 1.00 96.88 72 LYS A O 1
ATOM 575 N N . LEU A 1 73 ? -6.396 -3.663 -3.011 1.00 97.38 73 LEU A N 1
ATOM 576 C CA . LEU A 1 73 ? -6.246 -4.672 -1.965 1.00 97.38 73 LEU A CA 1
ATOM 577 C C . LEU A 1 73 ? -7.024 -4.217 -0.719 1.00 97.38 73 LEU A C 1
ATOM 579 O O . LEU A 1 73 ? -6.612 -3.250 -0.084 1.00 97.38 73 LEU A O 1
ATOM 583 N N . PRO A 1 74 ? -8.158 -4.847 -0.372 1.00 97.94 74 PRO A N 1
ATOM 584 C CA . PRO A 1 74 ? -8.923 -4.493 0.819 1.00 97.94 74 PRO A CA 1
ATOM 585 C C . PRO A 1 74 ? -8.105 -4.778 2.073 1.00 97.94 74 PRO A C 1
ATOM 587 O O . PRO A 1 74 ? -7.440 -5.806 2.142 1.00 97.94 74 PRO A O 1
ATOM 590 N N . ILE A 1 75 ? -8.213 -3.921 3.084 1.00 97.19 75 ILE A N 1
ATOM 591 C CA . ILE A 1 75 ? -7.503 -4.135 4.355 1.00 97.19 75 ILE A CA 1
ATOM 592 C C . ILE A 1 75 ? -8.207 -5.142 5.277 1.00 97.19 75 ILE A C 1
ATOM 594 O O . ILE A 1 75 ? -7.634 -5.584 6.268 1.00 97.19 75 ILE A O 1
ATOM 598 N N . ASN A 1 76 ? -9.486 -5.436 5.002 1.00 98.12 76 ASN A N 1
ATOM 599 C CA . ASN A 1 76 ? -10.319 -6.334 5.795 1.00 98.12 76 ASN A CA 1
ATOM 600 C C . ASN A 1 76 ? -11.472 -6.938 4.970 1.00 98.12 76 ASN A C 1
ATOM 602 O O . ASN A 1 76 ? -11.556 -6.797 3.751 1.00 98.12 76 ASN A O 1
ATOM 606 N N . THR A 1 77 ? -12.383 -7.639 5.646 1.00 98.19 77 THR A N 1
ATOM 607 C CA . THR A 1 77 ? -13.479 -8.421 5.045 1.00 98.19 77 THR A CA 1
ATOM 608 C C . THR A 1 77 ? -14.745 -7.615 4.696 1.00 98.19 77 THR A C 1
ATOM 610 O O . THR A 1 77 ? -15.841 -8.188 4.588 1.00 98.19 77 THR A O 1
ATOM 613 N N . TRP A 1 78 ? -14.642 -6.293 4.538 1.00 98.12 78 TRP A N 1
ATOM 614 C CA . TRP A 1 78 ? -15.744 -5.432 4.092 1.00 98.12 78 TRP A CA 1
ATOM 615 C C . TRP A 1 78 ? -16.301 -5.758 2.688 1.00 98.12 78 TRP A C 1
ATOM 617 O O . TRP A 1 78 ? -17.519 -5.636 2.513 1.00 98.12 78 TRP A O 1
ATOM 627 N N . PRO A 1 79 ? -15.515 -6.223 1.686 1.00 97.94 79 PRO A N 1
ATOM 628 C CA . PRO A 1 79 ? -16.052 -6.450 0.348 1.00 97.94 79 PRO A CA 1
ATOM 629 C C . PRO A 1 79 ? -17.162 -7.505 0.316 1.00 97.94 79 PRO A C 1
ATOM 631 O O . PRO A 1 79 ? -17.123 -8.518 1.021 1.00 97.94 79 PRO A O 1
ATOM 634 N N . LYS A 1 80 ? -18.151 -7.300 -0.562 1.00 96.62 80 LYS A N 1
ATOM 635 C CA . LYS A 1 80 ? -19.214 -8.290 -0.808 1.00 96.62 80 LYS A CA 1
ATOM 636 C C . LYS A 1 80 ? -18.728 -9.456 -1.664 1.00 96.62 80 LYS A C 1
ATOM 638 O O . LYS A 1 80 ? -19.118 -10.590 -1.392 1.00 96.62 80 LYS A O 1
ATOM 643 N N . ASP A 1 81 ? -17.886 -9.169 -2.657 1.00 97.88 81 ASP A N 1
ATOM 644 C CA . ASP A 1 81 ? -17.290 -10.178 -3.530 1.00 97.88 81 ASP A CA 1
ATOM 645 C C . ASP A 1 81 ? -16.481 -11.200 -2.718 1.00 97.88 81 ASP A C 1
ATOM 647 O O . ASP A 1 81 ? -15.659 -10.838 -1.871 1.00 97.88 81 ASP A O 1
ATOM 651 N N . THR A 1 82 ? -16.725 -12.487 -2.970 1.00 97.75 82 THR A N 1
ATOM 652 C CA . THR A 1 82 ? -16.141 -13.587 -2.193 1.00 97.75 82 THR A CA 1
ATOM 653 C C . THR A 1 82 ? -14.622 -13.616 -2.304 1.00 97.75 82 THR A C 1
ATOM 655 O O . THR A 1 82 ? -13.945 -13.826 -1.299 1.00 97.75 82 THR A O 1
ATOM 658 N N . ARG A 1 83 ? -14.070 -13.373 -3.498 1.00 97.44 83 ARG A N 1
ATOM 659 C CA . ARG A 1 83 ? -12.620 -13.378 -3.710 1.00 97.44 83 ARG A CA 1
ATOM 660 C C . ARG A 1 83 ? -11.976 -12.203 -2.979 1.00 97.44 83 ARG A C 1
ATOM 662 O O . ARG A 1 83 ? -11.017 -12.407 -2.240 1.00 97.44 83 ARG A O 1
ATOM 669 N N . MET A 1 84 ? -12.521 -11.000 -3.132 1.00 97.94 84 MET A N 1
ATOM 670 C CA . MET A 1 84 ? -12.008 -9.799 -2.466 1.00 97.94 84 MET A CA 1
ATOM 671 C C . MET A 1 84 ? -12.101 -9.898 -0.944 1.00 97.94 84 MET A C 1
ATOM 673 O O . MET A 1 84 ? -11.203 -9.441 -0.244 1.00 97.94 84 MET A O 1
ATOM 677 N N . LYS A 1 85 ? -13.144 -10.547 -0.421 1.00 98.19 85 LYS A N 1
ATOM 678 C CA . LYS A 1 85 ? -13.286 -10.808 1.013 1.00 98.19 85 LYS A CA 1
ATOM 679 C C . LYS A 1 85 ? -12.197 -11.735 1.553 1.00 98.19 85 LYS A C 1
ATOM 681 O O . LYS A 1 85 ? -11.692 -11.481 2.640 1.00 98.19 85 LYS A O 1
ATOM 686 N N . VAL A 1 86 ? -11.830 -12.784 0.810 1.00 98.31 86 VAL A N 1
ATOM 687 C CA . VAL A 1 86 ? -10.722 -13.681 1.187 1.00 98.31 86 VAL A CA 1
ATOM 688 C C . VAL A 1 86 ? -9.391 -12.932 1.167 1.00 98.31 86 VAL A C 1
ATOM 690 O O . VAL A 1 86 ? -8.639 -13.022 2.132 1.00 98.31 86 VAL A O 1
ATOM 693 N N . LEU A 1 87 ? -9.133 -12.138 0.121 1.00 97.94 87 LEU A N 1
ATOM 694 C CA . LEU A 1 87 ? -7.930 -11.302 0.049 1.00 97.94 87 LEU A CA 1
ATOM 695 C C . LEU A 1 87 ? -7.853 -10.325 1.227 1.00 97.94 87 LEU A C 1
ATOM 697 O O . LEU A 1 87 ? -6.818 -10.231 1.874 1.00 97.94 87 LEU A O 1
ATOM 701 N N . GLY A 1 88 ? -8.964 -9.666 1.553 1.00 98.06 88 GLY A N 1
ATOM 702 C CA . GLY A 1 88 ? -9.035 -8.771 2.701 1.00 98.06 88 GLY A CA 1
ATOM 703 C C . GLY A 1 88 ? -8.868 -9.479 4.045 1.00 98.06 88 GLY A C 1
ATOM 704 O O . GLY A 1 88 ? -8.309 -8.899 4.966 1.00 98.06 88 GLY A O 1
ATOM 705 N N . ALA A 1 89 ? -9.300 -10.736 4.180 1.00 98.38 89 ALA A N 1
ATOM 706 C CA . ALA A 1 89 ? -9.033 -11.524 5.385 1.00 98.38 89 ALA A CA 1
ATOM 707 C C . ALA A 1 89 ? -7.533 -11.811 5.554 1.00 98.38 89 ALA A C 1
ATOM 709 O O . ALA A 1 89 ? -7.014 -11.705 6.663 1.00 98.38 89 ALA A O 1
ATOM 710 N N . TRP A 1 90 ? -6.840 -12.152 4.463 1.00 97.94 90 TRP A N 1
ATOM 711 C CA . TRP A 1 90 ? -5.393 -12.370 4.488 1.00 97.94 90 TRP A CA 1
ATOM 712 C C . TRP A 1 90 ? -4.620 -11.088 4.768 1.00 97.94 90 TRP A C 1
ATOM 714 O O . TRP A 1 90 ? -3.698 -11.118 5.577 1.00 97.94 90 TRP A O 1
ATOM 724 N N . GLU A 1 91 ? -5.019 -9.965 4.171 1.00 96.81 91 GLU A N 1
ATOM 725 C CA . GLU A 1 91 ? -4.367 -8.686 4.453 1.00 96.81 91 GLU A CA 1
ATOM 726 C C . GLU A 1 91 ? -4.619 -8.226 5.892 1.00 96.81 91 GLU A C 1
ATOM 728 O O . GLU A 1 91 ? -3.702 -7.767 6.568 1.00 96.81 91 GLU A O 1
ATOM 733 N N . MET A 1 92 ? -5.830 -8.430 6.416 1.00 97.81 92 MET A N 1
ATOM 734 C CA . MET A 1 92 ? -6.125 -8.153 7.821 1.00 97.81 92 MET A CA 1
ATOM 735 C C . MET A 1 92 ? -5.208 -8.957 8.748 1.00 97.81 92 MET A C 1
ATOM 737 O O . MET A 1 92 ? -4.650 -8.400 9.688 1.00 97.81 92 MET A O 1
ATOM 741 N N . GLU A 1 93 ? -5.017 -10.252 8.485 1.00 97.75 93 GLU A N 1
ATOM 742 C CA . GLU A 1 93 ? -4.111 -11.092 9.276 1.00 97.75 93 GLU A CA 1
ATOM 743 C C . GLU A 1 93 ? -2.648 -10.641 9.148 1.00 97.75 93 GLU A C 1
ATOM 745 O O . GLU A 1 93 ? -1.950 -10.520 10.158 1.00 97.75 93 GLU A O 1
ATOM 750 N N . ASN A 1 94 ? -2.200 -10.320 7.929 1.00 95.44 94 ASN A N 1
ATOM 751 C CA . ASN A 1 94 ? -0.874 -9.759 7.663 1.00 95.44 94 ASN A CA 1
ATOM 752 C C . ASN A 1 94 ? -0.633 -8.492 8.498 1.00 95.44 94 ASN A C 1
ATOM 754 O O . ASN A 1 94 ? 0.392 -8.356 9.166 1.00 95.44 94 ASN A O 1
ATOM 758 N N . LEU A 1 95 ? -1.617 -7.594 8.546 1.00 95.12 95 LEU A N 1
ATOM 759 C CA . LEU A 1 95 ? -1.523 -6.366 9.323 1.00 95.12 95 LEU A CA 1
ATOM 760 C C . LEU A 1 95 ? -1.505 -6.615 10.821 1.00 95.12 95 LEU A C 1
ATOM 762 O O . LEU A 1 95 ? -0.668 -6.060 11.531 1.00 95.12 95 LEU A O 1
ATOM 766 N N . LEU A 1 96 ? -2.423 -7.435 11.321 1.00 95.81 96 LEU A N 1
ATOM 767 C CA . LEU A 1 96 ? -2.562 -7.662 12.756 1.00 95.81 96 LEU A CA 1
ATOM 768 C C . LEU A 1 96 ? -1.345 -8.371 13.356 1.00 95.81 96 LEU A C 1
ATOM 770 O O . LEU A 1 96 ? -0.968 -8.045 14.486 1.00 95.81 96 LEU A O 1
ATOM 774 N N . SER A 1 97 ? -0.736 -9.287 12.601 1.00 94.25 97 SER A N 1
ATOM 775 C CA . SER A 1 97 ? 0.460 -10.031 13.009 1.00 94.25 97 SER A CA 1
ATOM 776 C C . SER A 1 97 ? 1.768 -9.285 12.716 1.00 94.25 97 SER A C 1
ATOM 778 O O . SER A 1 97 ? 2.717 -9.396 13.489 1.00 94.25 97 SER A O 1
ATOM 780 N N . GLY A 1 98 ? 1.824 -8.502 11.634 1.00 92.62 98 GLY A N 1
ATOM 781 C CA . GLY A 1 98 ? 3.062 -7.913 11.121 1.00 92.62 98 GLY A CA 1
ATOM 782 C C . GLY A 1 98 ? 3.284 -6.433 11.430 1.00 92.62 98 GLY A C 1
ATOM 783 O O . GLY A 1 98 ? 4.426 -5.979 11.347 1.00 92.62 98 GLY A O 1
ATOM 784 N N . MET A 1 99 ? 2.250 -5.657 11.789 1.00 92.19 99 MET A N 1
ATOM 785 C CA . MET A 1 99 ? 2.373 -4.188 11.851 1.00 92.19 99 MET A CA 1
ATOM 786 C C . MET A 1 99 ? 3.462 -3.690 12.791 1.00 92.19 99 MET A C 1
ATOM 788 O O . MET A 1 99 ? 4.164 -2.748 12.451 1.00 92.19 99 MET A O 1
ATOM 792 N N . GLU A 1 100 ? 3.642 -4.345 13.934 1.00 93.69 100 GLU A N 1
ATOM 793 C CA . GLU A 1 100 ? 4.648 -3.945 14.912 1.00 93.69 100 GLU A CA 1
ATOM 794 C C . GLU A 1 100 ? 6.054 -4.088 14.342 1.00 93.69 100 GLU A C 1
ATOM 796 O O . GLU A 1 100 ? 6.836 -3.142 14.373 1.00 93.69 100 GLU A O 1
ATOM 801 N N . VAL A 1 101 ? 6.344 -5.233 13.723 1.00 91.75 101 VAL A N 1
ATOM 802 C CA . VAL A 1 101 ? 7.630 -5.486 13.067 1.00 91.75 101 VAL A CA 1
ATOM 803 C C . VAL A 1 101 ? 7.849 -4.513 11.907 1.00 91.75 101 VAL A C 1
ATOM 805 O O . VAL A 1 101 ? 8.958 -4.002 11.741 1.00 91.75 101 VAL A O 1
ATOM 808 N N . MET A 1 102 ? 6.799 -4.218 11.131 1.00 87.88 102 MET A N 1
ATOM 809 C CA . MET A 1 102 ? 6.868 -3.273 10.014 1.00 87.88 102 MET A CA 1
ATOM 810 C C . MET A 1 102 ? 7.197 -1.850 10.475 1.00 87.88 102 MET A C 1
ATOM 812 O O . MET A 1 102 ? 7.999 -1.178 9.828 1.00 87.88 102 MET A O 1
ATOM 816 N N . THR A 1 103 ? 6.610 -1.383 11.580 1.00 93.94 103 THR A N 1
ATOM 817 C CA . THR A 1 103 ? 6.728 0.021 11.993 1.00 93.94 103 THR A CA 1
ATOM 818 C C . THR A 1 103 ? 7.816 0.292 13.017 1.00 93.94 103 THR A C 1
ATOM 820 O O . THR A 1 103 ? 8.342 1.400 13.022 1.00 93.94 103 THR A O 1
ATOM 823 N N . MET A 1 104 ? 8.182 -0.669 13.873 1.00 95.56 104 MET A N 1
ATOM 824 C CA . MET A 1 104 ? 9.014 -0.399 15.056 1.00 95.56 104 MET A CA 1
ATOM 825 C C . MET A 1 104 ? 10.318 0.311 14.693 1.00 95.56 104 MET A C 1
ATOM 827 O O . MET A 1 104 ? 10.610 1.403 15.176 1.00 95.56 104 MET A O 1
ATOM 831 N N . ARG A 1 105 ? 11.086 -0.263 13.761 1.00 93.31 105 ARG A N 1
ATOM 832 C CA . ARG A 1 105 ? 12.365 0.327 13.352 1.00 93.31 105 ARG A CA 1
ATOM 833 C C . ARG A 1 105 ? 12.182 1.685 12.680 1.00 93.31 105 ARG A C 1
ATOM 835 O O . ARG A 1 105 ? 12.957 2.598 12.960 1.00 93.31 105 ARG A O 1
ATOM 842 N N . VAL A 1 106 ? 11.216 1.802 11.770 1.00 93.62 106 VAL A N 1
ATOM 843 C CA . VAL A 1 106 ? 11.052 3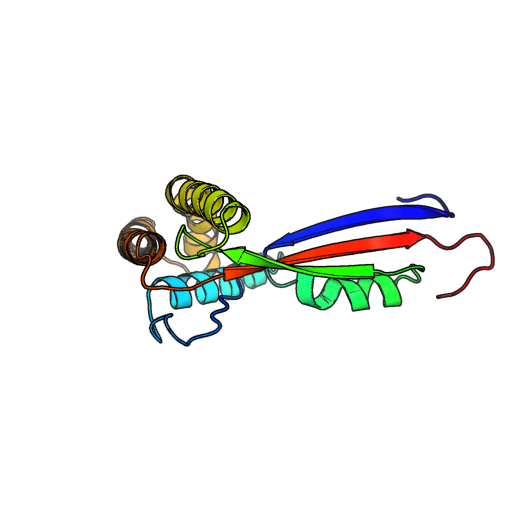.016 10.962 1.00 93.62 106 VAL A CA 1
ATOM 844 C C . VAL A 1 106 ? 10.505 4.171 11.793 1.00 93.62 106 VAL A C 1
ATOM 846 O O . VAL A 1 106 ? 11.015 5.279 11.671 1.00 93.62 106 VAL A O 1
ATOM 849 N N . PHE A 1 107 ? 9.568 3.932 12.710 1.00 96.81 107 PHE A N 1
ATOM 850 C CA . PHE A 1 107 ? 9.002 4.990 13.549 1.00 96.81 107 PHE A CA 1
ATOM 851 C C . PHE A 1 107 ? 9.989 5.433 14.630 1.00 96.81 107 PHE A C 1
ATOM 853 O O . PHE A 1 107 ? 10.212 6.631 14.785 1.00 96.81 107 PHE A O 1
ATOM 860 N N . VAL A 1 108 ? 10.685 4.504 15.291 1.00 97.25 108 VAL A N 1
ATOM 861 C CA . VAL A 1 108 ? 11.687 4.869 16.306 1.00 97.25 108 VAL A CA 1
ATOM 862 C C . VAL A 1 108 ? 12.860 5.629 15.683 1.00 97.25 108 VAL A C 1
ATOM 864 O O . VAL A 1 108 ? 13.278 6.666 16.190 1.00 97.25 108 VAL A O 1
ATOM 867 N N . LYS A 1 109 ? 13.419 5.140 14.567 1.00 96.06 109 LYS A N 1
ATOM 868 C CA . LYS A 1 109 ? 14.637 5.737 13.991 1.00 96.06 109 LYS A CA 1
ATOM 869 C C . LYS A 1 109 ? 14.381 6.938 13.088 1.00 96.06 109 LYS A C 1
ATOM 871 O O . LYS A 1 109 ? 15.239 7.813 13.055 1.00 96.06 109 LYS A O 1
ATOM 876 N N . ALA A 1 110 ? 13.272 6.979 12.346 1.00 95.31 110 ALA A N 1
ATOM 877 C CA . ALA A 1 110 ? 12.970 8.124 11.485 1.00 95.31 110 ALA A CA 1
ATOM 878 C C . ALA A 1 110 ? 12.124 9.180 12.196 1.00 95.31 110 ALA A C 1
ATOM 880 O O . ALA A 1 110 ? 12.415 10.362 12.062 1.00 95.31 110 ALA A O 1
ATOM 881 N N . LEU A 1 111 ? 11.095 8.772 12.944 1.00 96.25 111 LEU A N 1
ATOM 882 C CA . LEU A 1 111 ? 10.153 9.709 13.570 1.00 96.25 111 LEU A CA 1
ATOM 883 C C . LEU A 1 111 ? 10.533 10.059 15.015 1.00 96.25 111 LEU A C 1
ATOM 885 O O . LEU A 1 111 ? 9.971 10.993 15.578 1.00 96.25 111 LEU A O 1
ATOM 889 N N . GLY A 1 112 ? 11.493 9.340 15.608 1.00 96.88 112 GLY A N 1
ATOM 890 C CA . GLY A 1 112 ? 11.981 9.603 16.962 1.00 96.88 112 GLY A CA 1
ATOM 891 C C . GLY A 1 112 ? 11.028 9.155 18.070 1.00 96.88 112 GLY A C 1
ATOM 892 O O . GLY A 1 112 ? 11.187 9.600 19.202 1.00 96.88 112 GLY A O 1
ATOM 893 N N . TRP A 1 113 ? 10.048 8.307 17.750 1.00 97.88 113 TRP A N 1
ATOM 894 C CA . TRP A 1 113 ? 9.097 7.784 18.731 1.00 97.88 113 TRP A CA 1
ATOM 895 C C . TRP A 1 113 ? 9.780 6.826 19.706 1.00 97.88 113 TRP A C 1
ATOM 897 O O . TRP A 1 113 ? 10.763 6.163 19.352 1.00 97.88 113 TRP A O 1
ATOM 907 N N . THR A 1 114 ? 9.236 6.695 20.913 1.00 98.06 114 THR A N 1
ATOM 908 C CA . THR A 1 114 ? 9.596 5.585 21.803 1.00 98.06 114 THR A CA 1
ATOM 909 C C . THR A 1 114 ? 8.907 4.293 21.363 1.00 98.06 114 THR A C 1
ATOM 911 O O . THR A 1 114 ? 7.911 4.308 20.635 1.00 98.06 114 THR A O 1
ATOM 914 N N . GLU A 1 115 ? 9.425 3.144 21.800 1.00 97.31 115 GLU A N 1
ATOM 915 C CA . GLU A 1 115 ? 8.796 1.851 21.503 1.00 97.31 115 GLU A CA 1
ATOM 916 C C . GLU A 1 115 ? 7.377 1.783 22.091 1.00 97.31 115 GLU A C 1
ATOM 918 O O . GLU A 1 115 ? 6.452 1.295 21.442 1.00 97.31 115 GLU A O 1
ATOM 923 N N . GLU A 1 116 ? 7.165 2.353 23.278 1.00 97.88 116 GLU A N 1
ATOM 924 C CA . GLU A 1 116 ? 5.855 2.423 23.928 1.00 97.88 116 GLU A CA 1
ATOM 925 C C . GLU A 1 116 ? 4.858 3.269 23.131 1.00 97.88 116 GLU A C 1
ATOM 927 O O . GLU A 1 116 ? 3.704 2.862 22.979 1.00 97.88 116 GLU A O 1
ATOM 932 N N . GLU A 1 117 ? 5.285 4.412 22.586 1.00 98.00 117 GLU A N 1
ATOM 933 C CA . GLU A 1 117 ? 4.442 5.249 21.723 1.00 98.00 117 GLU A CA 1
ATOM 934 C C . GLU A 1 117 ? 3.989 4.478 20.479 1.00 98.00 117 GLU A C 1
ATOM 936 O O . GLU A 1 117 ? 2.804 4.509 20.133 1.00 98.00 117 GLU A O 1
ATOM 941 N N . VAL A 1 118 ? 4.896 3.715 19.854 1.00 98.00 118 VAL A N 1
ATOM 942 C CA . VAL A 1 118 ? 4.559 2.838 18.722 1.00 98.00 118 VAL A CA 1
ATOM 943 C C . VAL A 1 118 ? 3.526 1.797 19.1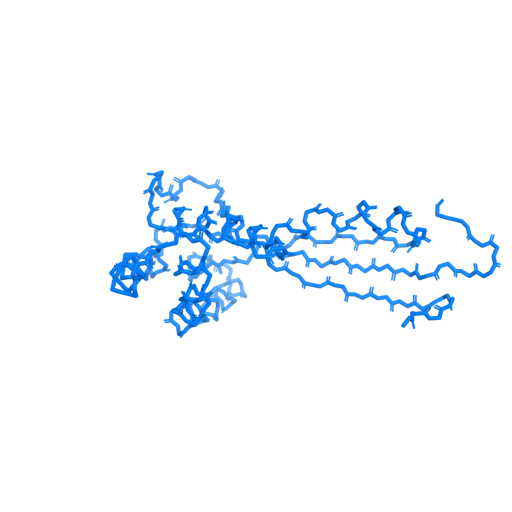50 1.00 98.00 118 VAL A C 1
ATOM 945 O O . VAL A 1 118 ? 2.485 1.666 18.506 1.00 98.00 118 VAL A O 1
ATOM 948 N N . LEU A 1 119 ? 3.762 1.074 20.246 1.00 97.19 119 LEU A N 1
ATOM 949 C CA . LEU A 1 119 ? 2.849 0.025 20.709 1.00 97.19 119 LEU A CA 1
ATOM 950 C C . LEU A 1 119 ? 1.449 0.571 21.016 1.00 97.19 119 LEU A C 1
ATOM 952 O O . LEU A 1 119 ? 0.455 -0.015 20.574 1.00 97.19 119 LEU A O 1
ATOM 956 N N . VAL A 1 120 ? 1.361 1.707 21.715 1.00 97.56 120 VAL A N 1
ATOM 957 C CA . VAL A 1 120 ? 0.090 2.373 22.041 1.00 97.56 120 VAL A CA 1
ATOM 958 C C . VAL A 1 120 ? -0.624 2.837 20.774 1.00 97.56 120 VAL A C 1
ATOM 960 O O . VAL A 1 120 ? -1.825 2.594 20.627 1.00 97.56 120 VAL A O 1
ATOM 963 N N . PHE A 1 121 ? 0.094 3.448 19.832 1.00 98.00 121 PHE A N 1
ATOM 964 C CA . PHE A 1 121 ? -0.473 3.874 18.555 1.00 98.00 121 PHE A CA 1
ATOM 965 C C . PHE A 1 121 ? -1.081 2.694 17.785 1.00 98.00 121 PHE A C 1
ATOM 967 O O . PHE A 1 121 ? -2.243 2.742 17.364 1.00 98.00 121 PHE A O 1
ATOM 974 N N . LEU A 1 122 ? -0.343 1.586 17.683 1.00 97.62 122 LEU A N 1
ATOM 975 C CA . LEU A 1 122 ? -0.786 0.397 16.960 1.00 97.62 122 LEU A CA 1
ATOM 976 C C . LEU A 1 122 ? -2.016 -0.272 17.593 1.00 97.62 122 LEU A C 1
ATOM 978 O O . LEU A 1 122 ? -2.725 -1.002 16.902 1.00 97.62 122 LEU A O 1
ATOM 982 N N . VAL A 1 123 ? -2.333 -0.049 18.874 1.00 97.69 123 VAL A N 1
ATOM 983 C CA . VAL A 1 123 ? -3.609 -0.520 19.453 1.00 97.69 123 VAL A CA 1
ATOM 984 C C . VAL A 1 123 ? -4.797 0.101 18.719 1.00 97.69 123 VAL A C 1
ATOM 986 O O . VAL A 1 123 ? -5.763 -0.602 18.417 1.00 97.69 123 VAL A O 1
ATOM 989 N N . ASN A 1 124 ? -4.733 1.395 18.402 1.00 97.94 124 ASN A N 1
ATOM 990 C CA . ASN A 1 124 ? -5.815 2.087 17.704 1.00 97.94 124 ASN A CA 1
ATOM 991 C C . ASN A 1 124 ? -5.864 1.704 16.222 1.00 97.94 124 ASN A C 1
ATOM 993 O O . ASN A 1 124 ? -6.949 1.436 15.709 1.00 97.94 124 ASN A O 1
ATOM 997 N N . VAL A 1 125 ? -4.707 1.536 15.573 1.00 97.69 125 VAL A N 1
ATOM 998 C CA . VAL A 1 125 ? -4.641 1.034 14.188 1.00 97.69 125 VAL A CA 1
ATOM 999 C C . VAL A 1 125 ? -5.300 -0.346 14.076 1.00 97.69 125 VAL A C 1
ATOM 1001 O O . VAL A 1 125 ? -6.128 -0.566 13.197 1.00 97.69 125 VAL A O 1
ATOM 1004 N N . ARG A 1 126 ? -5.022 -1.275 15.006 1.00 97.81 126 ARG A N 1
ATOM 1005 C CA . ARG A 1 126 ? -5.653 -2.612 15.009 1.00 97.81 126 ARG A CA 1
ATOM 1006 C C . ARG A 1 126 ? -7.171 -2.564 15.180 1.00 97.81 126 ARG A C 1
ATOM 1008 O O . ARG A 1 126 ? -7.849 -3.455 14.671 1.00 97.81 126 ARG A O 1
ATOM 1015 N N . LYS A 1 127 ? -7.707 -1.580 15.912 1.00 98.12 127 LYS A N 1
ATOM 1016 C CA . LYS A 1 127 ? -9.162 -1.404 16.053 1.00 98.12 127 LYS A CA 1
ATOM 1017 C C . LYS A 1 127 ? -9.783 -1.013 14.716 1.00 98.12 127 LYS A C 1
ATOM 1019 O O . LYS A 1 127 ? -10.738 -1.659 14.305 1.00 98.12 127 LYS A O 1
ATOM 1024 N N . GLU A 1 128 ? -9.202 -0.032 14.031 1.00 97.88 128 GLU A N 1
ATOM 1025 C CA . GLU A 1 128 ? -9.698 0.430 12.729 1.00 97.88 128 GLU A CA 1
ATOM 1026 C C . GLU A 1 128 ? -9.534 -0.630 11.633 1.00 97.88 128 GLU A C 1
ATOM 1028 O O . GLU A 1 128 ? -10.464 -0.872 10.872 1.00 97.88 128 GLU A O 1
ATOM 1033 N N . VAL A 1 129 ? -8.414 -1.362 11.600 1.00 97.75 129 VAL A N 1
ATOM 1034 C CA . VAL A 1 129 ? -8.218 -2.479 10.653 1.00 97.75 129 VAL A CA 1
ATOM 1035 C C . VAL A 1 129 ? -9.318 -3.541 10.790 1.00 97.75 129 VAL A C 1
ATOM 1037 O O . VAL A 1 129 ? -9.800 -4.066 9.788 1.00 97.75 129 VAL A O 1
ATOM 1040 N N . LYS A 1 130 ? -9.757 -3.847 12.018 1.00 97.88 130 LYS A N 1
ATOM 1041 C CA . LYS A 1 130 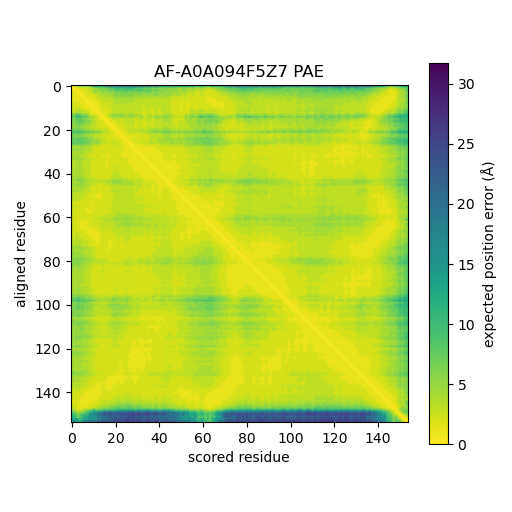? -10.822 -4.831 12.285 1.00 97.88 130 LYS A CA 1
ATOM 1042 C C . LYS A 1 130 ? -12.232 -4.301 12.016 1.00 97.88 130 LYS A C 1
ATOM 1044 O O . LYS A 1 130 ? -13.170 -5.102 11.969 1.00 97.88 130 LYS A O 1
ATOM 1049 N N . ASP A 1 131 ? -12.403 -2.991 11.864 1.00 98.12 131 ASP A N 1
ATOM 1050 C CA . ASP A 1 131 ? -13.708 -2.383 11.643 1.00 98.12 131 ASP A CA 1
ATOM 1051 C C . ASP A 1 131 ? -14.156 -2.572 10.189 1.00 98.12 131 ASP A C 1
ATOM 1053 O O . ASP A 1 131 ? -13.661 -1.943 9.254 1.00 98.12 131 ASP A O 1
ATOM 1057 N N . ARG A 1 132 ? -15.146 -3.447 9.992 1.00 97.50 132 ARG A N 1
ATOM 1058 C CA . ARG A 1 132 ? -15.734 -3.717 8.671 1.00 97.50 132 ARG A CA 1
ATOM 1059 C C . ARG A 1 132 ? -16.575 -2.555 8.138 1.00 97.50 132 ARG A C 1
ATOM 1061 O O . ARG A 1 132 ? -16.978 -2.625 6.982 1.00 97.50 132 ARG A O 1
ATOM 1068 N N . GLY A 1 133 ? -16.858 -1.540 8.955 1.00 97.69 133 GLY A N 1
ATOM 1069 C CA . GLY A 1 133 ? -17.447 -0.276 8.523 1.00 97.69 133 GLY A CA 1
ATOM 1070 C C . GLY A 1 133 ? -16.447 0.646 7.825 1.00 97.69 133 GLY A C 1
ATOM 1071 O O . GLY A 1 133 ? -16.878 1.559 7.130 1.00 97.69 133 GLY A O 1
ATOM 1072 N N . ILE A 1 134 ? -15.139 0.396 7.958 1.00 98.12 134 ILE A N 1
ATOM 1073 C CA . ILE A 1 134 ? -14.084 1.123 7.245 1.00 98.12 134 ILE A CA 1
ATOM 1074 C C . ILE A 1 134 ? -13.777 0.383 5.940 1.00 98.12 134 ILE A C 1
ATOM 1076 O O . ILE A 1 134 ? -13.100 -0.649 5.921 1.00 98.12 134 ILE A O 1
ATOM 1080 N N . HIS A 1 135 ? -14.263 0.918 4.820 1.00 97.81 135 HIS A N 1
ATOM 1081 C CA . HIS A 1 135 ? -14.072 0.349 3.485 1.00 97.81 135 HIS A CA 1
ATOM 1082 C C . HIS A 1 135 ? -12.790 0.880 2.841 1.00 97.81 135 HIS A C 1
ATOM 1084 O O . HIS A 1 135 ? -12.794 1.549 1.803 1.00 97.81 135 HIS A O 1
ATOM 1090 N N . ALA A 1 136 ? -11.674 0.589 3.503 1.00 97.56 136 ALA A N 1
ATOM 1091 C CA . ALA A 1 136 ? -10.349 0.972 3.051 1.00 97.56 136 ALA A CA 1
ATOM 1092 C C . ALA A 1 136 ? -9.689 -0.102 2.180 1.00 97.56 136 ALA A C 1
ATOM 1094 O O . ALA A 1 136 ? -9.916 -1.311 2.326 1.00 97.56 136 ALA A O 1
ATOM 1095 N N . TRP A 1 137 ? -8.826 0.354 1.284 1.00 97.50 137 TRP A N 1
ATOM 1096 C CA . TRP A 1 137 ? -7.987 -0.485 0.444 1.00 97.50 137 TRP A CA 1
ATOM 1097 C C . TRP A 1 137 ? -6.649 0.200 0.165 1.00 97.50 137 TRP A C 1
ATOM 1099 O O . TRP A 1 137 ? -6.541 1.424 0.214 1.00 97.50 137 TRP A O 1
ATOM 1109 N N . TRP A 1 138 ? -5.638 -0.594 -0.172 1.00 96.38 138 TRP A N 1
ATOM 1110 C CA . TRP A 1 138 ? -4.352 -0.115 -0.667 1.00 96.38 138 TRP A CA 1
ATOM 1111 C C . TRP A 1 138 ? -4.182 -0.433 -2.148 1.00 96.38 138 TRP A C 1
ATOM 1113 O O . TRP A 1 138 ? -4.612 -1.499 -2.601 1.00 96.38 138 TRP A O 1
ATOM 1123 N N . PRO A 1 139 ? -3.586 0.466 -2.943 1.00 97.12 139 PRO A N 1
ATOM 1124 C CA . PRO A 1 139 ? -3.305 0.176 -4.331 1.00 97.12 139 PRO A CA 1
ATOM 1125 C C . PRO A 1 139 ? -2.098 -0.764 -4.420 1.00 97.12 139 PRO A C 1
ATOM 1127 O O . PRO A 1 139 ? -0.999 -0.482 -3.937 1.00 97.12 139 PRO A O 1
ATOM 1130 N N . TYR A 1 140 ? -2.315 -1.890 -5.081 1.00 97.38 140 TYR A N 1
ATOM 1131 C CA . TYR A 1 140 ? -1.302 -2.876 -5.401 1.00 97.38 140 TYR A CA 1
ATOM 1132 C C . TYR A 1 140 ? -0.913 -2.739 -6.871 1.00 97.38 140 TYR A C 1
ATOM 1134 O O . TYR A 1 140 ? -1.704 -3.022 -7.773 1.00 97.38 140 TYR A O 1
ATOM 1142 N N . TYR A 1 141 ? 0.301 -2.257 -7.100 1.00 98.25 141 TYR A N 1
ATOM 1143 C CA . TYR A 1 141 ? 0.876 -2.012 -8.413 1.00 98.25 141 TYR A CA 1
ATOM 1144 C C . TYR A 1 141 ? 1.564 -3.278 -8.908 1.00 98.25 141 TYR A C 1
ATOM 1146 O O . TYR A 1 141 ? 2.384 -3.861 -8.202 1.00 98.25 141 TYR A O 1
ATOM 1154 N N . VAL A 1 142 ? 1.267 -3.664 -10.144 1.00 98.31 142 VAL A N 1
ATOM 1155 C CA . VAL A 1 142 ? 1.967 -4.712 -10.885 1.00 98.31 142 VAL A CA 1
ATOM 1156 C C . VAL A 1 142 ? 2.386 -4.123 -12.220 1.00 98.31 142 VAL A C 1
ATOM 1158 O O . VAL A 1 142 ? 1.534 -3.786 -13.046 1.00 98.31 142 VAL A O 1
ATOM 1161 N N . ILE A 1 143 ? 3.690 -3.978 -12.427 1.00 98.44 143 ILE A N 1
ATOM 1162 C CA . ILE A 1 143 ? 4.255 -3.509 -13.690 1.00 98.44 143 ILE A CA 1
ATOM 1163 C C . ILE A 1 143 ? 5.041 -4.632 -14.350 1.00 98.44 143 ILE A C 1
ATOM 1165 O O . ILE A 1 143 ? 5.895 -5.258 -13.728 1.00 98.44 143 ILE A O 1
ATOM 1169 N N . THR A 1 144 ? 4.756 -4.859 -15.624 1.00 98.25 144 THR A N 1
ATOM 1170 C CA . THR A 1 144 ? 5.507 -5.758 -16.498 1.00 98.25 144 THR A CA 1
ATOM 1171 C C . THR A 1 144 ? 6.139 -4.944 -17.607 1.00 98.25 144 THR A C 1
ATOM 1173 O O . THR A 1 144 ? 5.474 -4.076 -18.177 1.00 98.25 144 THR A O 1
ATOM 1176 N N . ALA A 1 145 ? 7.391 -5.233 -17.937 1.00 97.81 145 ALA A N 1
ATOM 1177 C CA . ALA A 1 145 ? 8.072 -4.579 -19.043 1.00 97.81 145 ALA A CA 1
ATOM 1178 C C . ALA A 1 145 ? 9.153 -5.478 -19.642 1.00 97.81 145 ALA A C 1
ATOM 1180 O O . ALA A 1 145 ? 9.708 -6.344 -18.956 1.00 97.81 145 ALA A O 1
ATOM 1181 N N . ARG A 1 146 ? 9.488 -5.241 -20.908 1.00 96.94 146 ARG A N 1
ATOM 1182 C CA . ARG A 1 146 ? 10.510 -5.986 -21.642 1.00 96.94 146 ARG A CA 1
ATOM 1183 C C . ARG A 1 146 ? 11.711 -5.096 -21.933 1.00 96.94 146 ARG A C 1
ATOM 1185 O O . ARG A 1 146 ? 11.575 -3.920 -22.256 1.00 96.94 146 ARG A O 1
ATOM 1192 N N . ARG A 1 147 ? 12.917 -5.648 -21.811 1.00 95.44 147 ARG A N 1
ATOM 1193 C CA . ARG A 1 147 ? 14.127 -4.977 -22.292 1.00 95.44 147 ARG A CA 1
ATOM 1194 C C . ARG A 1 147 ? 14.124 -5.016 -23.828 1.00 95.44 147 ARG A C 1
ATOM 1196 O O . ARG A 1 147 ? 13.943 -6.110 -24.365 1.00 95.44 147 ARG A O 1
ATOM 1203 N N . PRO A 1 148 ? 14.366 -3.896 -24.527 1.00 94.56 148 PRO A N 1
ATOM 1204 C CA . PRO A 1 148 ? 14.343 -3.863 -25.987 1.00 94.56 148 PRO A CA 1
ATOM 1205 C C . PRO A 1 148 ? 15.341 -4.850 -26.595 1.00 94.56 148 PRO A C 1
ATOM 1207 O O . PRO A 1 148 ? 16.365 -5.189 -25.979 1.00 94.56 148 PRO A O 1
ATOM 1210 N N . GLU A 1 149 ? 15.039 -5.319 -27.802 1.00 92.38 149 GLU A N 1
ATOM 1211 C CA . GLU A 1 149 ? 16.021 -6.010 -28.636 1.00 92.38 149 GLU A CA 1
ATOM 1212 C C . GLU A 1 149 ? 17.066 -5.032 -29.201 1.00 92.38 149 GLU A C 1
ATOM 1214 O O . GLU A 1 149 ? 16.938 -3.810 -29.106 1.00 92.38 149 GLU A O 1
ATOM 1219 N N . GLY A 1 150 ? 18.157 -5.561 -29.763 1.00 81.75 150 GLY A N 1
ATOM 1220 C CA . GLY A 1 150 ? 19.180 -4.719 -30.382 1.00 81.75 150 GLY A CA 1
ATOM 1221 C C . GLY A 1 150 ? 18.599 -3.912 -31.546 1.00 81.75 150 GLY A C 1
ATOM 1222 O O . GLY A 1 150 ? 18.272 -4.490 -32.576 1.00 81.75 150 GLY A O 1
ATOM 1223 N N . GLY A 1 151 ? 18.503 -2.588 -31.387 1.00 71.44 151 GLY A N 1
ATOM 1224 C CA . GLY A 1 151 ? 17.971 -1.667 -32.402 1.00 71.44 151 GLY A CA 1
ATOM 1225 C C . GLY A 1 151 ? 16.508 -1.255 -32.206 1.00 71.44 151 GLY A C 1
ATOM 1226 O O . GLY A 1 151 ? 16.020 -0.419 -32.960 1.00 71.44 151 GLY A O 1
ATOM 1227 N N . GLU A 1 152 ? 15.824 -1.793 -31.197 1.00 75.50 152 GLU A N 1
ATOM 1228 C CA . GLU A 1 152 ? 14.472 -1.384 -30.807 1.00 75.50 152 GLU A CA 1
ATOM 1229 C C . GLU A 1 152 ? 14.553 -0.191 -29.832 1.00 75.50 152 GLU A C 1
ATOM 1231 O O . GLU A 1 152 ? 15.383 -0.186 -28.918 1.00 75.50 152 GLU A O 1
ATOM 1236 N N . THR A 1 153 ? 13.724 0.837 -30.030 1.00 63.75 153 THR A N 1
ATOM 1237 C CA . THR A 1 153 ? 13.622 2.002 -29.131 1.00 63.75 153 THR A CA 1
ATOM 1238 C C . THR A 1 153 ? 12.238 2.071 -28.494 1.00 63.75 153 THR A C 1
ATOM 1240 O O . THR A 1 153 ? 11.267 1.631 -29.107 1.00 63.75 153 THR A O 1
ATOM 1243 N N . 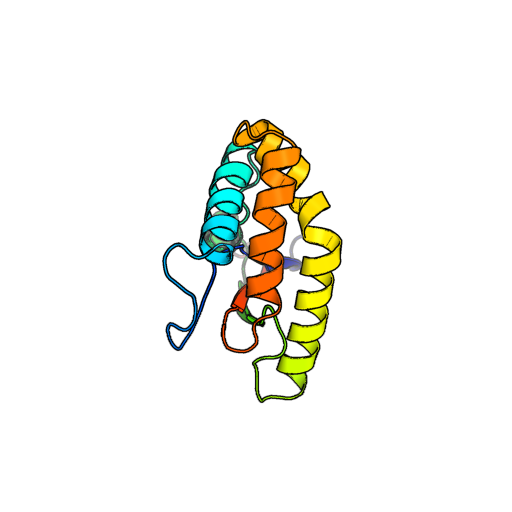ALA A 1 154 ? 12.185 2.615 -27.274 1.00 58.94 154 ALA A N 1
ATOM 1244 C CA . ALA A 1 154 ? 10.958 2.856 -26.512 1.00 58.94 154 ALA A CA 1
ATOM 1245 C C . ALA A 1 154 ? 10.006 3.854 -27.179 1.00 58.94 154 ALA A C 1
ATOM 1247 O O . ALA A 1 154 ? 10.507 4.766 -27.879 1.00 58.94 154 ALA A O 1
#

Foldseek 3Di:
DADAQGKDKDKAWQLDKDDDPPLDDDVALSVVLNVLLQQLCVQVVRGSCCLVCVQVVCQVVFWPPKDKDKDWQWCAQLDPDPVSNVSNPVNVVCCVVCVLVVPQCSCCPRVVDDSVRSVVSVVRVNVQSHDSSRRITIIMMMIMTGRHHVPDGD

Secondary structure (DSSP, 8-state):
-PPTT-EEEEEEE----EESSS-SPTT-HHHHHHHHHHHHHHHTT--TTGGGGHHHHHHHTT-EEEEEEEEEEESSS--SSHHHHHHHHHHHHHHHHHHHHHHHHHIIIII---HHHHHHHHHHHHHHHH-TT--EEEEEEEEEEEPPPTT---

Sequence (154 aa):
HVKPGGWVEFQGITALLGSDDNTVPKGGALEQFTENLIVSSRMFGTPIDDPIRWKGWFEERGFVDINLKIFKLPINTWPKDTRMKVLGAWEMENLLSGMEVMTMRVFVKALGWTEEEVLVFLVNVRKEVKDRGIHAWWPYYVITARRPEGGETA

Nearest PDB structures (foldseek):
  3gu3-assembly1_B  TM=4.686E-01  e=1.715E-03  Bacillus cereus ATCC 14579
  2efj-assembly1_A-2  TM=4.885E-01  e=4.161E-02  Coffea canephora
  1m6e-assembly1_X-2  TM=4.692E-01  e=1.604E-01  Clarkia breweri
  3b5i-assembly1_B  TM=4.883E-01  e=6.181E-01  Arabidopsis thaliana
  3b5i-assembly1_A  TM=4.978E-01  e=1.073E+00  Arabidopsis thaliana

Radius of gyration: 18.07 Å; Cα contacts (8 Å, |Δi|>4): 260; chains: 1; bounding box: 40×26×56 Å

Solvent-accessible surface area (backbone atoms only — not comparable to full-atom values): 8376 Å² total; per-residue (Å²): 137,81,54,69,66,32,76,50,76,51,76,43,65,27,60,59,80,40,56,92,78,72,46,61,57,86,88,28,52,59,53,50,50,29,52,52,47,46,56,22,24,45,72,71,73,56,45,45,61,50,65,81,50,43,66,60,57,39,53,78,69,42,33,28,82,72,45,79,45,77,42,79,43,34,42,26,59,49,50,84,53,69,66,53,19,52,51,1,44,52,40,30,49,50,47,73,75,38,46,62,75,69,39,52,63,41,40,36,73,58,68,65,44,53,71,65,58,52,56,59,50,48,55,50,27,52,52,53,50,70,34,58,75,38,54,42,24,28,45,33,35,39,37,36,34,25,35,39,46,96,90,56,77,98

Mean predicted aligned error: 3.61 Å